Protein AF-A0A2G3NXE7-F1 (afdb_monomer_lite)

Radius of gyration: 18.76 Å; chains: 1; bounding box: 39×32×50 Å

InterPro domains:
  IPR012865 Protein of unknown function DUF1642 [PF07852] (1-133)

Structure (mmCIF, N/CA/C/O backbone):
data_AF-A0A2G3NXE7-F1
#
_entry.id   AF-A0A2G3NXE7-F1
#
loop_
_atom_site.group_PDB
_atom_site.id
_atom_site.type_symbol
_atom_site.label_atom_id
_atom_site.label_alt_id
_atom_site.label_comp_id
_atom_site.label_asym_id
_atom_site.label_entity_id
_atom_site.label_seq_id
_atom_site.pdbx_PDB_ins_code
_atom_site.Cartn_x
_atom_site.Cartn_y
_atom_site.Cartn_z
_atom_site.occupancy
_atom_site.B_iso_or_equiv
_atom_site.auth_seq_id
_atom_site.auth_comp_id
_atom_site.auth_asym_id
_atom_site.auth_atom_id
_atom_site.pdbx_PDB_model_num
ATOM 1 N N . PRO A 1 1 ? -0.192 -2.183 20.523 1.00 91.44 1 PRO A N 1
ATOM 2 C CA . PRO A 1 1 ? -1.126 -2.490 19.411 1.00 91.44 1 PRO A CA 1
ATOM 3 C C . PRO A 1 1 ? -0.476 -2.089 18.092 1.00 91.44 1 PRO A C 1
ATOM 5 O O . PRO A 1 1 ? 0.284 -1.126 18.113 1.00 91.44 1 PRO A O 1
ATOM 8 N N . VAL A 1 2 ? -0.736 -2.812 17.003 1.00 93.62 2 VAL A N 1
ATOM 9 C CA . VAL A 1 2 ? -0.168 -2.498 15.683 1.00 93.62 2 VAL A CA 1
ATOM 10 C C . VAL A 1 2 ? -1.248 -1.847 14.829 1.00 93.62 2 VAL A C 1
ATOM 12 O O . VAL A 1 2 ? -2.389 -2.313 14.822 1.00 93.62 2 VAL A O 1
ATOM 15 N N . VAL A 1 3 ? -0.899 -0.761 14.148 1.00 95.44 3 VAL A N 1
ATOM 16 C CA . VAL A 1 3 ? -1.791 -0.016 13.261 1.00 95.44 3 VAL A CA 1
ATOM 17 C C . VAL A 1 3 ? -1.106 0.158 11.904 1.00 95.44 3 VAL A C 1
ATOM 19 O O . VAL A 1 3 ? 0.020 0.649 11.869 1.00 95.44 3 VAL A O 1
ATOM 22 N N . PRO A 1 4 ? -1.746 -0.197 10.778 1.00 94.69 4 PRO A N 1
ATOM 23 C CA . PRO A 1 4 ? -1.192 0.084 9.459 1.00 94.69 4 PRO A CA 1
ATOM 24 C C . PRO A 1 4 ? -1.022 1.584 9.220 1.00 94.69 4 PRO A C 1
ATOM 26 O O . PRO A 1 4 ? -1.882 2.378 9.612 1.00 94.69 4 PRO A O 1
ATOM 29 N N . LYS A 1 5 ? 0.030 1.972 8.496 1.00 92.44 5 LYS A N 1
ATOM 30 C CA . LYS A 1 5 ? 0.307 3.374 8.153 1.00 92.44 5 LYS A CA 1
ATOM 31 C C . LYS A 1 5 ? -0.904 4.115 7.586 1.00 92.44 5 LYS A C 1
ATOM 33 O O . LYS A 1 5 ? -1.207 5.201 8.055 1.00 92.44 5 LYS A O 1
ATOM 38 N N . PHE A 1 6 ? -1.662 3.509 6.669 1.00 91.06 6 PHE A N 1
ATOM 39 C CA . PHE A 1 6 ? -2.835 4.166 6.076 1.00 91.06 6 PHE A CA 1
ATOM 40 C C . PHE A 1 6 ? -3.944 4.494 7.096 1.00 91.06 6 PHE A C 1
ATOM 42 O O . PHE A 1 6 ? -4.709 5.431 6.882 1.00 91.06 6 PHE A O 1
ATOM 49 N N . VAL A 1 7 ? -4.051 3.740 8.199 1.00 94.31 7 VAL A N 1
ATOM 50 C CA . VAL A 1 7 ? -4.985 4.042 9.298 1.00 94.31 7 VAL A CA 1
ATOM 51 C C . VAL A 1 7 ? -4.433 5.187 10.142 1.00 94.31 7 VAL A C 1
ATOM 53 O O . VAL A 1 7 ? -5.180 6.098 10.489 1.00 94.31 7 VAL A O 1
ATOM 56 N N . ALA A 1 8 ? -3.129 5.167 10.441 1.00 94.25 8 ALA A N 1
ATOM 57 C CA . ALA A 1 8 ? -2.464 6.252 11.159 1.00 94.25 8 ALA A CA 1
ATOM 58 C C . ALA A 1 8 ? -2.572 7.585 10.401 1.00 94.25 8 ALA A C 1
ATOM 60 O O . ALA A 1 8 ? -2.986 8.584 10.986 1.00 94.25 8 ALA A O 1
ATOM 61 N N . ASP A 1 9 ? -2.305 7.569 9.094 1.00 92.06 9 ASP A N 1
ATOM 62 C CA . ASP A 1 9 ? -2.429 8.724 8.205 1.00 92.06 9 ASP A CA 1
ATOM 63 C C . ASP A 1 9 ? -3.879 9.231 8.147 1.00 92.06 9 ASP A C 1
ATOM 65 O O . ASP A 1 9 ? -4.120 10.436 8.172 1.00 92.06 9 ASP A O 1
ATOM 69 N N . TRP A 1 10 ? -4.872 8.336 8.087 1.00 92.00 10 TRP A N 1
ATOM 70 C CA . TRP A 1 10 ? -6.282 8.738 8.116 1.00 92.00 10 TRP A CA 1
ATOM 71 C C . TRP A 1 10 ? -6.662 9.425 9.433 1.00 92.00 10 TRP A C 1
ATOM 73 O O . TRP A 1 10 ? -7.306 10.475 9.402 1.00 92.00 10 TRP A O 1
ATOM 83 N N . VAL A 1 11 ? -6.235 8.877 10.578 1.00 92.44 11 VAL A N 1
ATOM 84 C CA . VAL A 1 11 ? -6.492 9.485 11.894 1.00 92.44 11 VAL A CA 1
ATOM 85 C C . VAL A 1 11 ? -5.830 10.853 12.007 1.00 92.44 11 VAL A C 1
ATOM 87 O O . VAL A 1 11 ? -6.479 11.787 12.467 1.00 92.44 11 VAL A O 1
ATOM 90 N N . ASP A 1 12 ? -4.578 10.995 11.572 1.00 90.56 12 ASP A N 1
ATOM 91 C CA . ASP A 1 12 ? -3.846 12.265 11.637 1.00 90.56 12 ASP A CA 1
ATOM 92 C C . ASP A 1 12 ? -4.506 13.351 10.771 1.00 90.56 12 ASP A C 1
ATOM 94 O O . ASP A 1 12 ? -4.772 14.451 11.249 1.00 90.56 12 ASP A O 1
ATOM 98 N N . ASN A 1 13 ? -4.906 13.005 9.542 1.00 86.62 13 ASN A N 1
ATOM 99 C CA . ASN A 1 13 ? -5.625 13.919 8.647 1.00 86.62 13 ASN A CA 1
ATOM 100 C C . ASN A 1 13 ? -7.025 14.302 9.161 1.00 86.62 13 ASN A C 1
ATOM 102 O O . ASN A 1 13 ? -7.537 15.368 8.827 1.00 86.62 13 ASN A O 1
ATOM 106 N N . SER A 1 14 ? -7.661 13.434 9.951 1.00 83.44 14 SER A N 1
ATOM 107 C CA . SER A 1 14 ? -9.022 13.649 10.464 1.00 83.44 14 SER A CA 1
ATOM 108 C C . SER A 1 14 ? -9.049 14.350 11.827 1.00 83.44 14 SER A C 1
ATOM 110 O O . SER A 1 14 ? -10.085 14.892 12.222 1.00 83.44 14 SER A O 1
ATOM 112 N N . ARG A 1 15 ? -7.914 14.344 12.541 1.00 69.25 15 ARG A N 1
ATOM 113 C CA . ARG A 1 15 ? -7.778 14.723 13.954 1.00 69.25 15 ARG A CA 1
ATOM 114 C C . ARG A 1 15 ? -8.064 16.181 14.266 1.00 69.25 15 ARG A C 1
ATOM 116 O O . ARG A 1 15 ? -8.316 16.486 15.428 1.00 69.25 15 ARG A O 1
ATOM 123 N N . GLU A 1 16 ? -8.011 17.070 13.279 1.00 59.44 16 GLU A N 1
ATOM 124 C CA . GLU A 1 16 ? -8.179 18.489 13.564 1.00 59.44 16 GLU A CA 1
ATOM 125 C C . GLU A 1 16 ? -9.641 18.865 13.852 1.00 59.44 16 GLU A C 1
ATOM 127 O O . GLU A 1 16 ? -9.841 19.573 14.832 1.00 59.44 16 GLU A O 1
ATOM 132 N N . TYR A 1 17 ? -10.666 18.376 13.128 1.00 60.22 17 TYR A N 1
ATOM 133 C CA . TYR A 1 17 ? -12.057 18.855 13.330 1.00 60.22 17 TYR A CA 1
ATOM 134 C C . TYR A 1 17 ? -13.194 17.922 12.848 1.00 60.22 17 TYR A C 1
ATOM 136 O O . TYR A 1 17 ? -14.316 18.399 12.688 1.00 60.22 17 TYR A O 1
ATOM 144 N N . SER A 1 18 ? -12.946 16.637 12.563 1.00 69.31 18 SER A N 1
ATOM 145 C CA . SER A 1 18 ? -13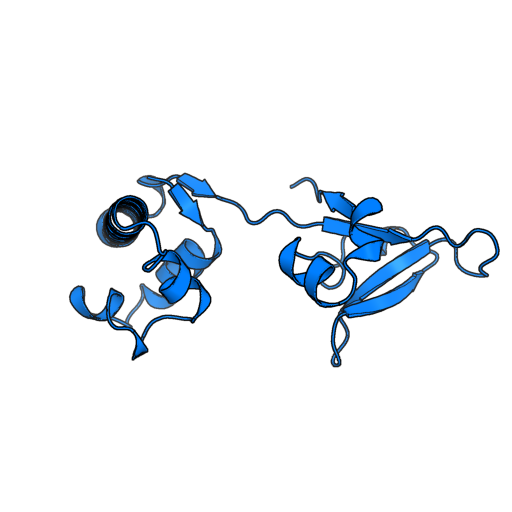.883 15.886 11.698 1.00 69.31 18 SER A CA 1
ATOM 146 C C . SER A 1 18 ? -14.895 14.980 12.400 1.00 69.31 18 SER A C 1
ATOM 148 O O . SER A 1 18 ? -15.955 14.776 11.821 1.00 69.31 18 SER A O 1
ATOM 150 N N . PHE A 1 19 ? -14.588 14.430 13.583 1.00 79.50 19 PHE A N 1
ATOM 151 C CA . PHE A 1 19 ? -15.377 13.324 14.146 1.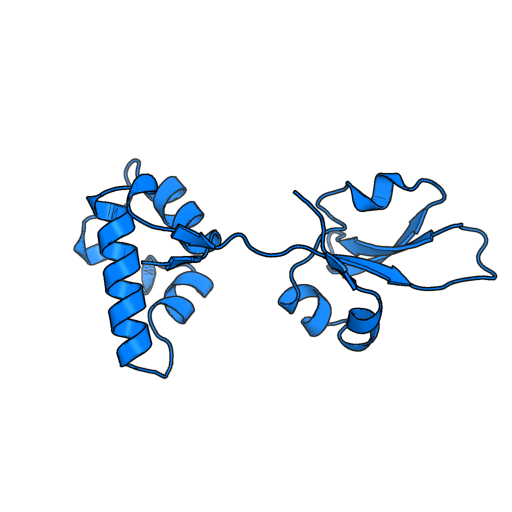00 79.50 19 PHE A CA 1
ATOM 152 C C . PHE A 1 19 ? -15.557 13.390 15.664 1.00 79.50 19 PHE A C 1
ATOM 154 O O . PHE A 1 19 ? -14.575 13.536 16.404 1.00 79.50 19 PHE A O 1
ATOM 161 N N . ASP A 1 20 ? -16.787 13.162 16.121 1.00 87.00 20 ASP A N 1
ATOM 162 C CA . ASP A 1 20 ? -17.063 12.690 17.479 1.00 87.00 20 ASP A CA 1
ATOM 163 C C . ASP A 1 20 ? -16.564 11.239 17.659 1.00 87.00 20 ASP A C 1
ATOM 165 O O . ASP A 1 20 ? -16.246 10.531 16.701 1.00 87.00 20 ASP A O 1
ATOM 169 N N . PHE A 1 21 ? -16.409 10.773 18.905 1.00 86.25 21 PHE A N 1
ATOM 170 C CA . PHE A 1 21 ? -15.714 9.502 19.175 1.00 86.25 21 PHE A CA 1
ATOM 171 C C . PHE A 1 21 ? -16.388 8.274 18.535 1.00 86.25 21 PHE A C 1
ATOM 173 O O . PHE A 1 21 ? -15.701 7.363 18.073 1.00 86.25 21 PHE A O 1
ATOM 180 N N . ASP A 1 22 ? -17.716 8.229 18.508 1.00 87.44 22 ASP A N 1
ATOM 181 C CA . ASP A 1 22 ? -18.491 7.157 17.883 1.00 87.44 22 ASP A CA 1
ATOM 182 C C . ASP A 1 22 ? -18.461 7.217 16.349 1.00 87.44 22 ASP A C 1
ATOM 184 O O . ASP A 1 22 ? -18.472 6.168 15.701 1.00 87.44 22 ASP A O 1
ATOM 188 N N . GLU A 1 23 ? -18.311 8.408 15.768 1.00 89.88 23 GLU A N 1
ATOM 189 C CA . GLU A 1 23 ? -18.280 8.621 14.315 1.00 89.88 23 GLU A CA 1
ATOM 190 C C . GLU A 1 23 ? -17.064 7.976 13.630 1.00 89.88 23 GLU A C 1
ATOM 192 O O . GLU A 1 23 ? -17.134 7.640 12.447 1.00 89.88 23 GLU A O 1
ATOM 197 N N . TRP A 1 24 ? -15.980 7.702 14.368 1.00 90.25 24 TRP A N 1
ATOM 198 C CA . TRP A 1 24 ? -14.827 6.932 13.872 1.00 90.25 24 TRP A CA 1
ATOM 199 C C . TRP A 1 24 ? -15.192 5.501 13.463 1.00 90.25 24 TRP A C 1
ATOM 201 O O . TRP A 1 24 ? -14.500 4.894 12.641 1.00 90.25 24 TRP A O 1
ATOM 211 N N . PHE A 1 25 ? -16.259 4.946 14.041 1.00 91.62 25 PHE A N 1
ATOM 212 C CA . PHE A 1 25 ? -16.740 3.592 13.770 1.00 91.62 25 PHE A CA 1
ATOM 213 C C . PHE A 1 25 ? -17.907 3.554 12.779 1.00 91.62 25 PHE A C 1
ATOM 215 O O . PHE A 1 25 ? -18.344 2.460 12.415 1.00 91.62 25 PHE A O 1
ATOM 222 N N . ASP A 1 26 ? -18.366 4.713 12.302 1.00 90.06 26 ASP A N 1
ATOM 223 C CA . ASP A 1 26 ? -19.366 4.792 11.244 1.00 90.06 26 ASP A CA 1
ATOM 224 C C . ASP A 1 26 ? -18.749 4.422 9.888 1.00 90.06 26 ASP A C 1
ATOM 226 O O . ASP A 1 26 ? -17.688 4.920 9.501 1.00 90.06 26 ASP A O 1
ATOM 230 N N . TYR A 1 27 ? -19.426 3.543 9.150 1.00 86.06 27 TYR A N 1
ATOM 231 C CA . TYR A 1 27 ? -18.968 3.096 7.840 1.00 86.06 27 TYR A CA 1
ATOM 232 C C . TYR A 1 27 ? -18.942 4.244 6.819 1.00 86.06 27 TYR A C 1
ATOM 234 O O . TYR A 1 27 ? -18.105 4.215 5.919 1.00 86.06 27 TYR A O 1
ATOM 242 N N . GLU A 1 28 ? -19.814 5.253 6.956 1.00 87.81 28 GLU A N 1
ATOM 243 C CA . GLU A 1 28 ? -19.900 6.375 6.003 1.00 87.81 28 GLU A CA 1
ATOM 244 C C . GLU A 1 28 ? -18.683 7.302 6.080 1.00 87.81 28 GLU A C 1
ATOM 246 O O . GLU A 1 28 ? -18.307 7.928 5.088 1.00 87.81 28 GLU A O 1
ATOM 251 N N . ASN A 1 29 ? -18.026 7.332 7.240 1.00 87.75 29 ASN A N 1
ATOM 252 C CA . ASN A 1 29 ? -16.867 8.178 7.515 1.00 87.75 29 ASN A CA 1
ATOM 253 C C . ASN A 1 29 ? -15.530 7.492 7.202 1.00 87.75 29 ASN A C 1
ATOM 255 O O . ASN A 1 29 ? -14.483 8.144 7.147 1.00 87.75 29 ASN A O 1
ATOM 259 N N . GLN A 1 30 ? -15.540 6.172 7.010 1.00 90.69 30 GLN A N 1
ATOM 260 C CA . GLN A 1 30 ? -14.330 5.379 6.845 1.00 90.69 30 GLN A CA 1
ATOM 261 C C . GLN A 1 30 ? -13.932 5.244 5.372 1.00 90.69 30 GLN A C 1
ATOM 263 O O . GLN A 1 30 ? -14.717 4.778 4.543 1.00 90.69 30 GLN A O 1
ATOM 268 N N . PRO A 1 31 ? -12.660 5.515 5.026 1.00 91.50 31 PRO A N 1
ATOM 269 C CA . PRO A 1 31 ? -12.113 5.067 3.758 1.00 91.50 31 PRO A CA 1
ATOM 270 C C . PRO A 1 31 ? -12.256 3.539 3.623 1.00 91.50 31 PRO A C 1
ATOM 272 O O . PRO A 1 31 ? -12.024 2.823 4.603 1.00 91.50 31 PRO A O 1
ATOM 275 N N . PRO A 1 32 ? -12.521 2.993 2.420 1.00 92.69 32 PRO A N 1
ATOM 276 C CA . PRO A 1 32 ? -12.749 1.557 2.236 1.00 92.69 32 PRO A CA 1
ATOM 277 C C . PRO A 1 32 ? -11.647 0.653 2.813 1.00 92.69 32 PRO A C 1
ATOM 279 O O . PRO A 1 32 ? -11.942 -0.382 3.406 1.00 92.69 32 PRO A O 1
ATOM 282 N N . LYS A 1 33 ? -10.369 1.054 2.705 1.00 92.00 33 LYS A N 1
ATOM 283 C CA . LYS A 1 33 ? -9.243 0.304 3.296 1.00 92.00 33 LYS A CA 1
ATOM 284 C C . LYS A 1 33 ? -9.316 0.244 4.829 1.00 92.00 33 LYS A C 1
ATOM 286 O O . LYS A 1 33 ? -9.009 -0.798 5.403 1.00 92.00 33 LYS A O 1
ATOM 291 N N . VAL A 1 34 ? -9.728 1.331 5.485 1.00 94.38 34 VAL A N 1
ATOM 292 C CA . VAL A 1 34 ? -9.893 1.393 6.948 1.00 94.38 34 VAL A CA 1
ATOM 293 C C . VAL A 1 34 ? -11.064 0.523 7.382 1.00 94.38 34 VAL A C 1
ATOM 295 O O . VAL A 1 34 ? -10.903 -0.282 8.296 1.00 94.38 34 VAL A O 1
ATOM 298 N N . TYR A 1 35 ? -12.195 0.611 6.678 1.00 94.94 35 TYR A N 1
ATOM 299 C CA . TYR A 1 35 ? -13.358 -0.236 6.937 1.00 94.94 35 TYR A CA 1
ATOM 300 C C . TYR A 1 35 ? -13.008 -1.727 6.861 1.00 94.94 35 TYR A C 1
ATOM 302 O O . TYR A 1 35 ? -13.294 -2.481 7.794 1.00 94.94 35 TYR A O 1
ATOM 310 N N . CYS A 1 36 ? -12.337 -2.153 5.786 1.00 94.56 36 CYS A N 1
ATOM 311 C CA . CYS A 1 36 ? -11.913 -3.544 5.620 1.00 94.56 36 CYS A CA 1
ATOM 312 C C . CYS A 1 36 ? -10.933 -3.985 6.715 1.00 94.56 36 CYS A C 1
ATOM 314 O O . CYS A 1 36 ? -11.011 -5.116 7.190 1.00 94.56 36 CYS A O 1
ATOM 316 N N . TRP A 1 37 ? -10.023 -3.101 7.137 1.00 95.88 37 TRP A N 1
ATOM 317 C CA . TRP A 1 37 ? -9.112 -3.395 8.241 1.00 95.88 37 TRP A CA 1
ATOM 318 C C . TRP A 1 37 ? -9.839 -3.507 9.582 1.00 95.88 37 TRP A C 1
ATOM 320 O O . TRP A 1 37 ? -9.503 -4.391 10.359 1.00 95.88 37 TRP A O 1
ATOM 330 N N . LEU A 1 38 ? -10.851 -2.686 9.865 1.00 96.62 38 LEU A N 1
ATOM 331 C CA . LEU A 1 38 ? -11.647 -2.800 11.094 1.00 96.62 38 LEU A CA 1
ATOM 332 C C . LEU A 1 38 ? -12.553 -4.036 11.110 1.00 96.62 38 LEU A C 1
ATOM 334 O O . LEU A 1 38 ? -12.830 -4.570 12.183 1.00 96.62 38 LEU A O 1
ATOM 338 N N . ASN A 1 39 ? -12.979 -4.512 9.938 1.00 95.75 39 ASN A N 1
ATOM 339 C CA . ASN A 1 39 ? -13.963 -5.585 9.790 1.00 95.75 39 ASN A CA 1
ATOM 340 C C . ASN A 1 39 ? -13.409 -6.822 9.049 1.00 95.75 39 ASN A C 1
ATOM 342 O O . ASN A 1 39 ? -13.994 -7.250 8.050 1.00 95.75 39 ASN A O 1
ATOM 346 N N . PRO A 1 40 ? -12.299 -7.435 9.507 1.00 95.75 40 PRO A N 1
ATOM 347 C CA . PRO A 1 40 ? -11.826 -8.689 8.941 1.00 95.75 40 PRO A CA 1
ATOM 348 C C . PRO A 1 40 ? -12.786 -9.833 9.302 1.00 95.75 40 PRO A C 1
ATOM 350 O O . PRO A 1 40 ? -13.473 -9.795 10.323 1.00 95.75 40 PRO A O 1
ATOM 353 N N . GLU A 1 41 ? -12.768 -10.918 8.523 1.00 95.12 41 GLU A N 1
ATOM 354 C CA . GLU A 1 41 ? -13.590 -12.111 8.801 1.00 95.12 41 GLU A CA 1
ATOM 355 C C . GLU A 1 41 ? -13.318 -12.709 10.197 1.00 95.12 41 GLU A C 1
ATOM 357 O O . GLU A 1 41 ? -14.205 -13.266 10.851 1.00 95.12 41 GLU A O 1
ATOM 362 N N . ASN A 1 42 ? -12.081 -12.578 10.686 1.00 96.62 42 ASN A N 1
ATOM 363 C CA . ASN A 1 42 ? -11.694 -13.022 12.018 1.00 96.62 42 ASN A CA 1
ATOM 364 C C . ASN A 1 42 ? -12.138 -12.012 13.089 1.00 96.62 42 ASN A C 1
ATOM 366 O O . ASN A 1 42 ? -11.485 -10.993 13.310 1.00 96.62 42 ASN A O 1
ATOM 370 N N . LYS A 1 43 ? -13.197 -12.352 13.831 1.00 95.69 43 LYS A N 1
ATOM 371 C CA . LYS A 1 43 ? -13.771 -11.504 14.893 1.00 95.69 43 LYS A CA 1
ATOM 372 C C . LYS A 1 43 ? -12.773 -11.074 15.970 1.00 95.69 43 LYS A C 1
ATOM 374 O O . LYS A 1 43 ? -12.806 -9.929 16.402 1.00 95.69 43 LYS A O 1
ATOM 379 N N . ARG A 1 44 ? -11.858 -11.958 16.379 1.00 96.56 44 ARG A N 1
ATOM 380 C CA . ARG A 1 44 ? -10.827 -11.605 17.369 1.00 96.56 44 ARG A CA 1
ATOM 381 C C . ARG A 1 44 ? -9.865 -10.561 16.806 1.00 96.56 44 ARG A C 1
ATOM 383 O O . ARG A 1 44 ? -9.419 -9.681 17.533 1.00 96.56 44 ARG A O 1
ATOM 390 N N . GLN A 1 45 ? -9.541 -10.655 15.517 1.00 96.75 45 GLN A N 1
ATOM 391 C CA . GLN A 1 45 ? -8.714 -9.648 14.860 1.00 96.75 45 GLN A CA 1
ATOM 392 C C . GLN A 1 45 ? -9.455 -8.310 14.744 1.00 96.75 45 GLN A C 1
ATOM 394 O O . GLN A 1 45 ? -8.844 -7.274 14.981 1.00 96.75 45 GLN A O 1
ATOM 399 N N . ALA A 1 46 ? -10.761 -8.331 14.460 1.00 96.31 46 ALA A N 1
ATOM 400 C CA . ALA A 1 46 ? -11.597 -7.130 14.447 1.00 96.31 46 ALA A CA 1
ATOM 401 C C . ALA A 1 46 ? -11.558 -6.393 15.801 1.00 96.31 46 ALA A C 1
ATOM 403 O O . ALA A 1 46 ? -11.316 -5.189 15.847 1.00 96.31 46 ALA A O 1
ATOM 404 N N . GLU A 1 47 ? -11.690 -7.121 16.917 1.00 97.38 47 GLU A N 1
ATOM 405 C CA . GLU A 1 47 ? -11.584 -6.558 18.275 1.00 97.38 47 GLU A CA 1
ATOM 406 C C . GLU A 1 47 ? -10.202 -5.941 18.551 1.00 97.38 47 GLU A C 1
ATOM 408 O O . GLU A 1 47 ? -10.104 -4.857 19.129 1.00 97.38 47 GLU A O 1
ATOM 413 N N . LEU A 1 48 ? -9.125 -6.606 18.117 1.00 97.62 48 LEU A N 1
ATOM 414 C CA . LEU A 1 48 ? -7.761 -6.088 18.260 1.00 97.62 48 LEU A CA 1
ATOM 415 C C . LEU A 1 48 ? -7.538 -4.820 17.428 1.00 97.62 48 LEU A C 1
ATOM 417 O O . LEU A 1 48 ? -6.901 -3.886 17.916 1.00 97.62 48 LEU A O 1
ATOM 421 N N . ASN A 1 49 ? -8.077 -4.770 16.209 1.00 97.44 49 ASN A N 1
ATOM 422 C CA . ASN A 1 49 ? -7.974 -3.612 15.324 1.00 97.44 49 ASN A CA 1
ATOM 423 C C . ASN A 1 49 ? -8.767 -2.424 15.885 1.00 97.44 49 ASN A C 1
ATOM 425 O O . ASN A 1 49 ? -8.231 -1.321 15.973 1.00 97.44 49 ASN A O 1
ATOM 429 N N . ALA A 1 50 ? -9.988 -2.655 16.380 1.00 96.94 50 ALA A N 1
ATOM 430 C CA . ALA A 1 50 ? -10.773 -1.631 17.067 1.00 96.94 50 ALA A CA 1
ATOM 431 C C . ALA A 1 50 ? -10.040 -1.088 18.306 1.00 96.94 50 ALA A C 1
ATOM 433 O O . ALA A 1 50 ? -9.926 0.125 18.477 1.00 96.94 50 ALA A O 1
ATOM 434 N N . LEU A 1 51 ? -9.461 -1.963 19.139 1.00 97.44 51 LEU A N 1
ATOM 435 C CA . LEU A 1 51 ? -8.662 -1.544 20.295 1.00 97.44 51 LEU A CA 1
ATOM 436 C C . LEU A 1 51 ? -7.425 -0.734 19.878 1.00 97.44 51 LEU A C 1
ATOM 438 O O . LEU A 1 51 ? -7.079 0.250 20.537 1.00 97.44 51 LEU A O 1
ATOM 442 N N . ALA A 1 52 ? -6.753 -1.131 18.795 1.00 97.62 52 ALA A N 1
ATOM 443 C CA . ALA A 1 52 ? -5.604 -0.412 18.259 1.00 97.62 52 ALA A CA 1
ATOM 444 C C . ALA A 1 52 ? -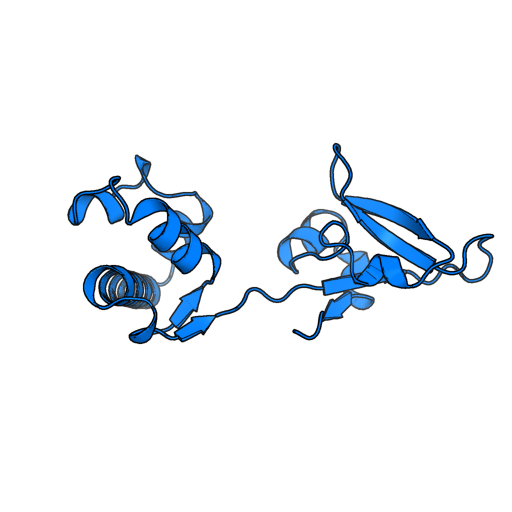5.997 0.991 17.766 1.00 97.62 52 ALA A C 1
ATOM 446 O O . ALA A 1 52 ? -5.3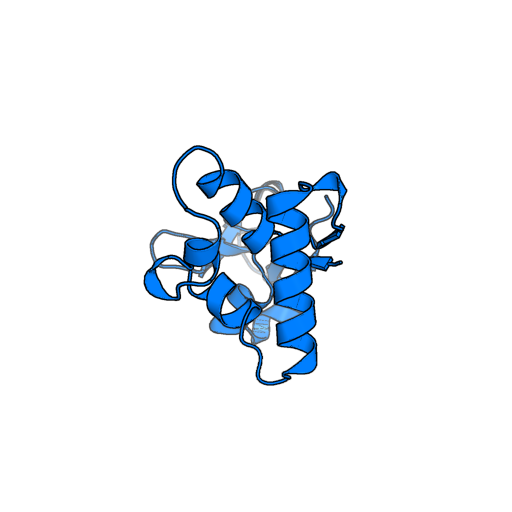15 1.957 18.108 1.00 97.62 52 ALA A O 1
ATOM 447 N N . LEU A 1 53 ? -7.128 1.117 17.061 1.00 96.12 53 LEU A N 1
ATOM 448 C CA . LEU A 1 53 ? -7.672 2.401 16.612 1.00 96.12 53 LEU A CA 1
ATOM 449 C C . LEU A 1 53 ? -8.038 3.309 17.794 1.00 96.12 53 LEU A C 1
ATOM 451 O O . LEU A 1 53 ? -7.608 4.457 17.832 1.00 96.12 53 LEU A O 1
ATOM 455 N N . ILE A 1 54 ? -8.753 2.789 18.799 1.00 95.75 54 ILE A N 1
ATOM 456 C CA . ILE A 1 54 ? -9.091 3.548 20.018 1.00 95.75 54 ILE A CA 1
ATOM 457 C C . ILE A 1 54 ? -7.818 4.026 20.717 1.00 95.75 54 ILE A C 1
ATOM 459 O O . ILE A 1 54 ? -7.721 5.188 21.108 1.00 95.75 54 ILE A O 1
ATOM 463 N N . THR A 1 55 ? -6.821 3.146 20.849 1.00 96.75 55 THR A N 1
ATOM 464 C CA . THR A 1 55 ? -5.535 3.495 21.465 1.00 96.75 55 THR A CA 1
ATOM 465 C C . THR A 1 55 ? -4.857 4.630 20.700 1.00 96.75 55 THR A C 1
ATOM 467 O O . THR A 1 55 ? -4.389 5.579 21.324 1.00 96.75 55 THR A O 1
ATOM 470 N N . LEU A 1 56 ? -4.839 4.565 19.366 1.00 95.31 56 LEU A N 1
ATOM 471 C CA . LEU A 1 56 ? -4.272 5.603 18.509 1.00 95.31 56 LEU A CA 1
ATOM 472 C C . LEU A 1 56 ? -5.021 6.941 18.641 1.00 95.31 56 LEU A C 1
ATOM 474 O O . LEU A 1 56 ? -4.380 7.977 18.815 1.00 95.31 56 LEU A O 1
ATOM 478 N N . ILE A 1 57 ? -6.356 6.936 18.600 1.00 92.56 57 ILE A N 1
ATOM 479 C CA . ILE A 1 57 ? -7.179 8.153 18.692 1.00 92.56 57 ILE A CA 1
ATOM 480 C C . ILE A 1 57 ? -6.978 8.833 20.052 1.00 92.56 57 ILE A C 1
ATOM 482 O O . ILE A 1 57 ? -6.633 10.017 20.104 1.00 92.56 57 ILE A O 1
ATOM 486 N N . VAL A 1 58 ? -7.144 8.073 21.142 1.00 92.75 58 VAL A N 1
ATOM 487 C CA . VAL A 1 58 ? -7.168 8.593 22.519 1.00 92.75 58 VAL A CA 1
ATOM 488 C C . VAL A 1 58 ? -5.768 8.920 23.038 1.00 92.75 58 VAL A C 1
ATOM 490 O O . VAL A 1 58 ? -5.574 9.966 23.652 1.00 92.75 58 VAL A O 1
ATOM 493 N N . ASN A 1 59 ? -4.782 8.054 22.787 1.00 93.88 59 ASN A N 1
ATOM 494 C CA . ASN A 1 59 ? -3.440 8.178 23.373 1.00 93.88 59 ASN A CA 1
ATOM 495 C C . ASN A 1 59 ? -2.382 8.693 22.379 1.00 93.88 59 ASN A C 1
ATOM 497 O O . ASN A 1 59 ? -1.276 9.049 22.785 1.00 93.88 59 ASN A O 1
ATOM 501 N N . GLY A 1 60 ? -2.711 8.768 21.086 1.00 90.94 60 GLY A N 1
ATOM 502 C CA . GLY A 1 60 ? -1.811 9.230 20.030 1.00 90.94 60 GLY A CA 1
ATOM 503 C C . GLY A 1 60 ? -0.872 8.161 19.472 1.00 90.94 60 GLY A C 1
ATOM 504 O O . GLY A 1 60 ? -0.771 7.046 19.982 1.00 90.94 60 GLY A O 1
ATOM 505 N N . ALA A 1 61 ? -0.157 8.531 18.404 1.00 90.38 61 ALA A N 1
ATOM 506 C CA . ALA A 1 61 ? 0.705 7.629 17.637 1.00 90.38 61 ALA A CA 1
ATOM 507 C C . ALA A 1 61 ? 1.821 6.980 18.474 1.00 90.38 61 ALA A C 1
ATOM 509 O O . ALA A 1 61 ? 2.167 5.832 18.234 1.00 90.38 61 ALA A O 1
ATOM 510 N N . ASN A 1 62 ? 2.317 7.656 19.516 1.00 92.75 62 ASN A N 1
ATOM 511 C CA . ASN A 1 62 ? 3.351 7.111 20.407 1.00 92.75 62 ASN A CA 1
ATOM 512 C C . ASN A 1 62 ? 2.869 5.920 21.264 1.00 92.75 62 ASN A C 1
ATOM 514 O O . ASN A 1 62 ? 3.687 5.260 21.900 1.00 92.75 62 ASN A O 1
ATOM 518 N N . ALA A 1 63 ? 1.558 5.661 21.324 1.00 95.56 63 ALA A N 1
ATOM 519 C CA . ALA A 1 63 ? 0.968 4.553 22.078 1.00 95.56 63 ALA A CA 1
ATOM 520 C C . ALA A 1 63 ? 0.725 3.290 21.228 1.00 95.56 63 ALA A C 1
ATOM 522 O O . ALA A 1 63 ? 0.258 2.270 21.747 1.00 95.56 63 ALA A O 1
ATOM 523 N N . VAL A 1 64 ? 1.021 3.346 19.927 1.00 96.31 64 VAL A N 1
ATOM 524 C CA . VAL A 1 64 ? 0.870 2.229 18.992 1.00 96.31 64 VAL A CA 1
ATOM 525 C C . VAL A 1 64 ? 2.138 2.051 18.162 1.00 96.31 64 VAL A C 1
ATOM 527 O O . VAL A 1 64 ? 2.929 2.970 17.987 1.00 96.31 64 VAL A O 1
ATOM 530 N N . GLU A 1 65 ? 2.335 0.845 17.651 1.00 95.81 65 GLU A N 1
ATOM 531 C CA . GLU A 1 65 ? 3.332 0.577 16.623 1.00 95.81 65 GLU A CA 1
ATOM 532 C C . GLU A 1 65 ? 2.679 0.818 15.261 1.00 95.81 65 GLU A C 1
ATOM 534 O O . GLU A 1 65 ? 1.635 0.231 14.971 1.00 95.81 65 GLU A O 1
ATOM 539 N N . VAL A 1 66 ? 3.258 1.703 14.447 1.00 92.94 66 VAL A N 1
ATOM 540 C CA . VAL A 1 66 ? 2.755 1.977 13.096 1.00 92.94 66 VAL A CA 1
ATOM 541 C C . VAL A 1 66 ? 3.512 1.111 12.099 1.00 92.94 66 VAL A C 1
ATOM 543 O O . VAL A 1 66 ? 4.696 1.338 11.845 1.00 92.94 66 VAL A O 1
ATOM 546 N N . GLU A 1 67 ? 2.820 0.133 11.523 1.00 90.56 67 GLU A N 1
ATOM 547 C CA . GLU A 1 67 ? 3.364 -0.727 10.476 1.00 90.56 67 GLU A CA 1
ATOM 548 C C . GLU A 1 67 ? 3.514 0.086 9.186 1.00 90.56 67 GLU A C 1
ATOM 550 O O . GLU A 1 67 ? 2.524 0.552 8.612 1.00 90.56 67 GLU A O 1
ATOM 555 N N . GLN A 1 68 ? 4.758 0.286 8.747 1.00 83.81 68 GLN A N 1
ATOM 556 C CA . GLN A 1 68 ? 5.045 0.980 7.496 1.00 83.81 68 GLN A CA 1
ATOM 557 C C . GLN A 1 68 ? 4.623 0.112 6.309 1.00 83.81 68 GLN A C 1
ATOM 559 O O . GLN A 1 68 ? 4.904 -1.086 6.258 1.00 83.81 68 GLN A O 1
ATOM 564 N N . GLU A 1 69 ? 3.946 0.722 5.338 1.00 85.00 69 GLU A N 1
ATOM 565 C CA . GLU A 1 69 ? 3.597 0.035 4.099 1.00 85.00 69 GLU A CA 1
ATOM 566 C C . GLU A 1 69 ? 4.869 -0.178 3.272 1.00 85.00 69 GLU A C 1
ATOM 568 O O . GLU A 1 69 ? 5.544 0.781 2.891 1.00 85.00 69 GLU A O 1
ATOM 573 N N . LYS A 1 70 ? 5.207 -1.443 3.006 1.00 90.38 70 LYS A N 1
ATOM 574 C CA . LYS A 1 70 ? 6.376 -1.789 2.199 1.00 90.38 70 LYS A CA 1
ATOM 575 C C . LYS A 1 70 ? 6.162 -1.378 0.751 1.00 90.38 70 LYS A C 1
ATOM 577 O O . LYS A 1 70 ? 5.176 -1.767 0.118 1.00 90.38 70 LYS A O 1
ATOM 582 N N . LEU A 1 71 ? 7.127 -0.637 0.221 1.00 94.25 71 LEU A N 1
ATOM 583 C CA . LEU A 1 71 ? 7.145 -0.215 -1.169 1.00 94.25 71 LEU A CA 1
ATOM 584 C C . LEU A 1 71 ? 8.208 -0.977 -1.944 1.00 94.25 71 LEU A C 1
ATOM 586 O O . LEU A 1 71 ? 9.265 -1.327 -1.423 1.00 94.25 71 LEU A O 1
ATOM 590 N N . TYR A 1 72 ? 7.923 -1.196 -3.218 1.00 96.81 72 TYR A N 1
ATOM 591 C CA . TYR A 1 72 ? 8.759 -1.961 -4.121 1.00 96.81 72 TYR A CA 1
ATOM 592 C C . TYR A 1 72 ? 8.980 -1.203 -5.422 1.00 96.81 72 TYR A C 1
ATOM 594 O O . TYR A 1 72 ? 8.079 -0.552 -5.949 1.00 96.81 72 TYR A O 1
ATOM 602 N N . THR A 1 73 ? 10.181 -1.344 -5.971 1.00 97.81 73 THR A N 1
ATOM 603 C CA . THR A 1 73 ? 10.477 -1.020 -7.371 1.00 97.81 73 THR A CA 1
ATOM 604 C C . THR A 1 73 ? 10.558 -2.314 -8.170 1.00 97.81 73 THR A C 1
ATOM 606 O O . THR A 1 73 ? 10.990 -3.340 -7.646 1.00 97.81 73 THR A O 1
ATOM 609 N N . VAL A 1 74 ? 10.154 -2.287 -9.440 1.00 98.06 74 VAL A N 1
ATOM 610 C CA . VAL A 1 74 ? 10.172 -3.473 -10.312 1.00 98.06 74 VAL A CA 1
ATOM 611 C C . VAL A 1 74 ? 10.996 -3.160 -11.552 1.00 98.06 74 VAL A C 1
ATOM 613 O O . VAL A 1 74 ? 10.593 -2.327 -12.360 1.00 98.06 74 VAL A O 1
ATOM 616 N N . GLU A 1 75 ? 12.146 -3.820 -11.691 1.00 97.75 75 GLU A N 1
ATOM 617 C CA . GLU A 1 75 ? 13.055 -3.704 -12.838 1.00 97.75 75 GLU A CA 1
ATOM 618 C C . GLU A 1 75 ? 12.978 -4.981 -13.677 1.00 97.75 75 GLU A C 1
ATOM 620 O O . GLU A 1 75 ? 13.325 -6.060 -13.206 1.00 97.75 75 GLU A O 1
ATOM 625 N N . ILE A 1 76 ? 12.516 -4.868 -14.917 1.00 97.06 76 ILE A N 1
ATOM 626 C CA . ILE A 1 76 ? 12.302 -6.006 -15.810 1.00 97.06 76 ILE A CA 1
ATOM 627 C C . ILE A 1 76 ? 13.527 -6.153 -16.720 1.00 97.06 76 ILE A C 1
ATOM 629 O O . ILE A 1 76 ? 13.920 -5.175 -17.358 1.00 97.06 76 ILE A O 1
ATOM 633 N N . PRO A 1 77 ? 14.132 -7.350 -16.830 1.00 95.38 77 PRO A N 1
ATOM 634 C CA . PRO A 1 77 ? 15.252 -7.570 -17.739 1.00 95.38 77 PRO A CA 1
ATOM 635 C C . PRO A 1 77 ? 14.873 -7.298 -19.204 1.00 95.38 77 PRO A C 1
ATOM 637 O O . PRO A 1 77 ? 13.966 -7.932 -19.740 1.00 95.38 77 PRO A O 1
ATOM 640 N N . ASP A 1 78 ? 15.600 -6.392 -19.861 1.00 96.19 78 ASP A N 1
ATOM 641 C CA . ASP A 1 78 ? 15.395 -6.018 -21.271 1.00 96.19 78 ASP A CA 1
ATOM 642 C C . ASP A 1 78 ? 16.760 -5.844 -21.987 1.00 96.19 78 ASP A C 1
ATOM 644 O O . ASP A 1 78 ? 17.158 -4.735 -22.342 1.00 96.19 78 ASP A O 1
ATOM 648 N N . PRO A 1 79 ? 17.548 -6.931 -22.146 1.00 92.19 79 PRO A N 1
ATOM 649 C CA . PRO A 1 79 ? 18.992 -6.868 -22.427 1.00 92.19 79 PRO A CA 1
ATOM 650 C C . PRO A 1 79 ? 19.373 -6.349 -23.821 1.00 92.19 79 PRO A C 1
ATOM 652 O O . PRO A 1 79 ? 20.535 -6.027 -24.047 1.00 92.19 79 PRO A O 1
ATOM 655 N N . ASN A 1 80 ? 18.426 -6.296 -24.760 1.00 94.81 80 ASN A N 1
ATOM 656 C CA . ASN A 1 80 ? 18.657 -5.823 -26.132 1.00 94.81 80 ASN A CA 1
ATOM 657 C C . ASN A 1 80 ? 17.946 -4.488 -26.412 1.00 94.81 80 ASN A C 1
ATOM 659 O O . ASN A 1 80 ? 17.771 -4.105 -27.571 1.00 94.81 80 ASN A O 1
ATOM 663 N N . SER A 1 81 ? 17.489 -3.804 -25.364 1.00 93.25 81 SER A N 1
ATOM 664 C CA . SER A 1 81 ? 16.848 -2.500 -25.469 1.00 93.25 81 SER A CA 1
ATOM 665 C C . SER A 1 81 ? 17.857 -1.402 -25.786 1.00 93.25 81 SER A C 1
ATOM 667 O O . SER A 1 81 ? 19.034 -1.484 -25.448 1.00 93.25 81 SER A O 1
ATOM 669 N N . TYR A 1 82 ? 17.370 -0.325 -26.404 1.00 93.56 82 TYR A N 1
ATOM 670 C CA . TYR A 1 82 ? 18.125 0.924 -26.508 1.00 93.56 82 TYR A CA 1
ATOM 671 C C . TYR A 1 82 ? 18.271 1.630 -25.147 1.00 93.56 82 TYR A C 1
ATOM 673 O O . TYR A 1 82 ? 19.135 2.491 -24.991 1.00 93.56 82 TYR A O 1
ATOM 681 N N . CYS A 1 83 ? 17.412 1.292 -24.180 1.00 94.56 83 CYS A N 1
ATOM 682 C CA . CYS A 1 83 ? 17.475 1.836 -22.832 1.00 94.56 83 CYS A CA 1
ATOM 683 C C . CYS A 1 83 ? 18.085 0.854 -21.836 1.00 94.56 83 CYS A C 1
ATOM 685 O O . CYS A 1 83 ? 17.782 -0.334 -21.893 1.00 94.56 83 CYS A O 1
ATOM 687 N N . ASP A 1 84 ? 18.845 1.374 -20.873 1.00 95.06 84 ASP A N 1
ATOM 688 C CA . ASP A 1 84 ? 19.533 0.551 -19.868 1.00 95.06 84 ASP A CA 1
ATOM 689 C C . ASP A 1 84 ? 18.561 -0.108 -18.875 1.00 95.06 84 ASP A C 1
ATOM 691 O O . ASP A 1 84 ? 18.820 -1.204 -18.383 1.00 95.06 84 ASP A O 1
ATOM 695 N N . TYR A 1 85 ? 17.436 0.552 -18.575 1.00 96.62 85 TYR A N 1
ATOM 696 C CA . TYR A 1 85 ? 16.455 0.083 -17.597 1.00 96.62 85 TYR A CA 1
ATOM 697 C C . TYR A 1 85 ? 15.049 0.042 -18.185 1.00 96.62 85 TYR A C 1
ATOM 699 O O . TYR A 1 85 ? 14.570 1.030 -18.749 1.00 96.62 85 TYR A O 1
ATOM 707 N N . ARG A 1 86 ? 14.355 -1.072 -17.944 1.00 97.69 86 ARG A N 1
ATOM 708 C CA . ARG A 1 86 ? 12.914 -1.252 -18.148 1.00 97.69 86 ARG A CA 1
ATOM 709 C C . ARG A 1 86 ? 12.267 -1.505 -16.789 1.00 97.69 86 ARG A C 1
ATOM 711 O O . ARG A 1 86 ? 12.772 -2.312 -16.016 1.00 97.69 86 ARG A O 1
ATOM 718 N N . TYR A 1 87 ? 11.182 -0.811 -16.467 1.00 97.81 87 TYR A N 1
ATOM 719 C CA . TYR A 1 87 ? 10.594 -0.866 -15.124 1.00 97.81 87 TYR A CA 1
ATOM 720 C C . TYR A 1 87 ? 9.099 -0.540 -15.118 1.00 97.81 87 TYR A C 1
ATOM 722 O O . TYR A 1 87 ? 8.567 -0.039 -16.110 1.00 97.81 87 TYR A O 1
ATOM 730 N N . LEU A 1 88 ? 8.424 -0.818 -13.996 1.00 98.06 88 LEU A N 1
ATOM 731 C CA . LEU A 1 88 ? 7.049 -0.361 -13.762 1.00 98.06 88 LEU A CA 1
ATOM 732 C C . LEU A 1 88 ? 7.017 1.108 -13.316 1.00 98.06 88 LEU A C 1
ATOM 734 O O . LEU A 1 88 ? 7.788 1.531 -12.457 1.00 98.06 88 LEU A O 1
ATOM 738 N N . SER A 1 89 ? 6.103 1.881 -13.894 1.00 97.62 89 SER A N 1
ATOM 739 C CA . SER A 1 89 ? 5.939 3.324 -13.684 1.00 97.62 89 SER A CA 1
ATOM 740 C C . SER A 1 89 ? 4.455 3.666 -13.696 1.00 97.62 89 SER A C 1
ATOM 742 O O . SER A 1 89 ? 3.689 3.071 -14.452 1.00 97.62 89 SER A O 1
ATOM 744 N N . ARG A 1 90 ? 4.032 4.621 -12.866 1.00 96.69 90 ARG A N 1
ATOM 745 C CA . ARG A 1 90 ? 2.664 5.143 -12.881 1.00 96.69 90 ARG A CA 1
ATOM 746 C C . ARG A 1 90 ? 2.563 6.353 -13.799 1.00 96.69 90 ARG A C 1
ATOM 748 O O . ARG A 1 90 ? 3.338 7.307 -13.672 1.00 96.69 90 ARG A O 1
ATOM 755 N N . ASN A 1 91 ? 1.569 6.329 -14.675 1.00 93.06 91 ASN A N 1
ATOM 756 C CA . ASN A 1 91 ? 1.091 7.483 -15.428 1.00 93.06 91 ASN A CA 1
ATOM 757 C C . ASN A 1 91 ? -0.396 7.736 -15.117 1.00 93.06 91 ASN A C 1
ATOM 759 O O . ASN A 1 91 ? -0.981 7.056 -14.274 1.00 93.06 91 ASN A O 1
ATOM 763 N N . ASP A 1 92 ? -1.004 8.699 -15.806 1.00 90.94 92 ASP A N 1
ATOM 764 C CA . ASP A 1 92 ? -2.400 9.101 -15.576 1.00 90.94 92 ASP A CA 1
ATOM 765 C C . ASP A 1 92 ? -3.420 7.975 -15.834 1.00 90.94 92 ASP A C 1
ATOM 767 O O . ASP A 1 92 ? -4.528 8.015 -15.309 1.00 90.94 92 ASP A O 1
ATOM 771 N N . ASN A 1 93 ? -3.045 6.954 -16.609 1.00 91.19 93 ASN A N 1
ATOM 772 C CA . ASN A 1 93 ? -3.893 5.808 -16.941 1.00 91.19 93 ASN A CA 1
ATOM 773 C C . ASN A 1 93 ? -3.655 4.589 -16.033 1.00 91.19 93 ASN A C 1
ATOM 775 O O . ASN A 1 93 ? -4.400 3.618 -16.133 1.00 91.19 93 ASN A O 1
ATOM 779 N N . GLY A 1 94 ? -2.626 4.604 -15.178 1.00 92.38 94 GLY A N 1
ATOM 780 C CA . GLY A 1 94 ? -2.289 3.490 -14.289 1.00 92.38 94 GLY A CA 1
ATOM 781 C C . GLY A 1 94 ? -0.821 3.067 -14.348 1.00 92.38 94 GLY A C 1
ATOM 782 O O . GLY A 1 94 ? 0.057 3.835 -14.750 1.00 92.38 94 GLY A O 1
ATOM 783 N N . ILE A 1 95 ? -0.550 1.843 -13.889 1.00 96.44 95 ILE A N 1
ATOM 784 C CA . ILE A 1 95 ? 0.792 1.250 -13.895 1.00 96.44 95 ILE A CA 1
ATOM 785 C C . ILE A 1 95 ? 1.088 0.708 -15.295 1.00 96.44 95 ILE A C 1
ATOM 787 O O . ILE A 1 95 ? 0.278 0.001 -15.888 1.00 96.44 95 ILE A O 1
ATOM 791 N N . CYS A 1 96 ? 2.254 1.042 -15.838 1.00 96.75 96 CYS A N 1
ATOM 792 C CA . CYS A 1 96 ? 2.702 0.579 -17.143 1.00 96.75 96 CYS A CA 1
ATOM 793 C C . CYS A 1 96 ? 4.211 0.323 -17.163 1.00 96.75 96 CYS A C 1
ATOM 795 O O . CYS A 1 96 ? 4.935 0.643 -16.221 1.00 96.75 96 CYS A O 1
ATOM 797 N N . LEU A 1 97 ? 4.691 -0.220 -18.281 1.00 96.38 97 LEU A N 1
ATOM 798 C CA . LEU A 1 97 ? 6.118 -0.311 -18.564 1.00 96.38 97 LEU A CA 1
ATOM 799 C C . LEU A 1 97 ? 6.657 1.048 -19.011 1.00 96.38 97 LEU A C 1
ATOM 801 O O . LEU A 1 97 ? 6.073 1.704 -19.872 1.00 96.38 97 LEU A O 1
ATOM 805 N N . ASP A 1 98 ? 7.800 1.434 -18.465 1.00 96.69 98 ASP A N 1
ATOM 806 C CA . ASP A 1 98 ? 8.539 2.645 -18.819 1.00 96.69 98 ASP A CA 1
ATOM 807 C C . ASP A 1 98 ? 10.035 2.313 -18.906 1.00 96.69 98 ASP A C 1
ATOM 809 O O . ASP A 1 98 ? 10.464 1.213 -18.540 1.00 96.69 98 ASP A O 1
ATOM 813 N N . ALA A 1 99 ? 10.832 3.226 -19.448 1.00 96.62 99 ALA A N 1
ATOM 814 C CA . ALA A 1 99 ? 12.264 3.034 -19.614 1.00 96.62 99 ALA A CA 1
ATOM 815 C C . ALA A 1 99 ? 13.074 4.279 -19.261 1.00 96.62 99 ALA A C 1
ATOM 817 O O . ALA A 1 99 ? 12.579 5.405 -19.212 1.00 96.62 99 ALA A O 1
ATOM 818 N N . SER A 1 100 ? 14.350 4.073 -18.952 1.00 95.75 100 SER A N 1
ATOM 819 C CA . SER A 1 100 ? 15.297 5.155 -18.701 1.00 95.75 100 SER A CA 1
ATOM 820 C C . SER A 1 100 ? 16.729 4.665 -18.859 1.00 95.75 100 SER A C 1
ATOM 822 O O . SER A 1 100 ? 16.988 3.472 -18.746 1.00 95.75 100 SER A O 1
ATOM 824 N N . ASN A 1 101 ? 17.647 5.611 -19.040 1.00 95.69 101 ASN A N 1
ATOM 825 C CA . ASN A 1 101 ? 19.092 5.385 -18.943 1.00 95.69 101 ASN A CA 1
ATOM 826 C C . ASN A 1 101 ? 19.662 5.909 -17.612 1.00 95.69 101 ASN A C 1
ATOM 828 O O . ASN A 1 101 ? 20.861 5.845 -17.376 1.00 95.69 101 ASN A O 1
ATOM 832 N N . ASP A 1 102 ? 18.818 6.459 -16.729 1.00 94.00 102 ASP A N 1
ATOM 833 C CA . ASP A 1 102 ? 19.230 7.006 -15.432 1.00 94.00 102 ASP A CA 1
ATOM 834 C C . ASP A 1 102 ? 18.594 6.199 -14.292 1.00 94.00 102 ASP A C 1
ATOM 836 O O . ASP A 1 102 ? 17.372 6.051 -14.226 1.00 94.00 102 ASP A O 1
ATOM 840 N N . THR A 1 103 ? 19.412 5.725 -13.350 1.00 93.69 103 THR A N 1
ATOM 841 C CA . THR A 1 103 ? 18.992 4.960 -12.163 1.00 93.69 103 THR A CA 1
ATOM 842 C C . THR A 1 103 ? 18.085 5.738 -11.210 1.00 93.69 103 THR A C 1
ATOM 844 O O . THR A 1 103 ? 17.398 5.126 -10.388 1.00 93.69 103 THR A O 1
ATOM 847 N N . LYS A 1 104 ? 18.002 7.071 -11.337 1.00 94.56 104 LYS A N 1
ATOM 848 C CA . LYS A 1 104 ? 17.077 7.922 -10.567 1.00 94.56 104 LYS A CA 1
ATOM 849 C C . LYS A 1 104 ? 15.615 7.519 -10.708 1.00 94.56 104 LYS A C 1
ATOM 851 O O . LYS A 1 104 ? 14.798 7.954 -9.899 1.00 94.56 104 LYS A O 1
ATOM 856 N N . TRP A 1 105 ? 15.251 6.701 -11.700 1.00 95.31 105 TRP A N 1
ATOM 857 C CA . TRP A 1 105 ? 13.900 6.152 -11.800 1.00 95.31 105 TRP A CA 1
ATOM 858 C C . TRP A 1 105 ? 13.460 5.442 -10.506 1.00 95.31 105 TRP A C 1
ATOM 860 O O . TRP A 1 105 ? 12.302 5.591 -10.127 1.00 95.31 105 TRP A O 1
ATOM 870 N N . LYS A 1 106 ? 14.365 4.779 -9.772 1.00 94.62 106 LYS A N 1
ATOM 871 C CA . LYS A 1 106 ? 14.050 4.054 -8.521 1.00 94.62 106 LYS A CA 1
ATOM 872 C C . LYS A 1 106 ? 13.590 4.967 -7.378 1.00 94.62 106 LYS A C 1
ATOM 874 O O . LYS A 1 106 ? 12.831 4.554 -6.508 1.00 94.62 106 LYS A O 1
ATOM 879 N N . GLN A 1 107 ? 14.036 6.223 -7.389 1.00 93.81 107 GLN A N 1
ATOM 880 C CA . GLN A 1 107 ? 13.752 7.211 -6.340 1.00 93.81 107 GLN A CA 1
ATOM 881 C C . GLN A 1 107 ? 12.439 7.967 -6.580 1.00 93.81 107 GLN A C 1
ATOM 883 O O . GLN A 1 107 ? 11.978 8.727 -5.730 1.00 93.81 107 GLN A O 1
ATOM 888 N N . LYS A 1 108 ? 11.833 7.816 -7.762 1.00 94.38 108 LYS A N 1
ATOM 889 C CA . LYS A 1 108 ? 10.587 8.507 -8.087 1.00 94.38 108 LYS A CA 1
ATOM 890 C C . LYS A 1 108 ? 9.436 7.781 -7.400 1.00 94.38 108 LYS A C 1
ATOM 892 O O . LYS A 1 108 ? 9.181 6.629 -7.724 1.00 94.38 108 LYS A O 1
ATOM 897 N N . LYS A 1 109 ? 8.673 8.483 -6.552 1.00 92.56 109 LYS A N 1
ATOM 898 C CA . LYS A 1 109 ? 7.475 7.932 -5.879 1.00 92.56 109 LYS A CA 1
ATOM 899 C C . LYS A 1 109 ? 6.498 7.249 -6.843 1.00 92.56 109 LYS A C 1
ATOM 901 O O . LYS A 1 109 ? 5.920 6.229 -6.513 1.00 92.56 109 LYS A O 1
ATOM 906 N N . LYS A 1 110 ? 6.364 7.766 -8.070 1.00 95.12 110 LYS A N 1
ATOM 907 C CA . LYS A 1 110 ? 5.516 7.165 -9.115 1.00 95.12 110 LYS A CA 1
ATOM 908 C C . LYS A 1 110 ? 5.982 5.785 -9.618 1.00 95.12 110 LYS A C 1
ATOM 910 O O . LYS A 1 110 ? 5.252 5.163 -10.377 1.00 95.12 110 LYS A O 1
ATOM 915 N N . ASN A 1 111 ? 7.175 5.336 -9.234 1.00 97.06 111 ASN A N 1
ATOM 916 C CA . ASN A 1 111 ? 7.767 4.046 -9.601 1.00 97.06 111 ASN A CA 1
ATOM 917 C C . ASN A 1 111 ? 7.902 3.105 -8.388 1.00 97.06 111 ASN A C 1
ATOM 919 O O . ASN A 1 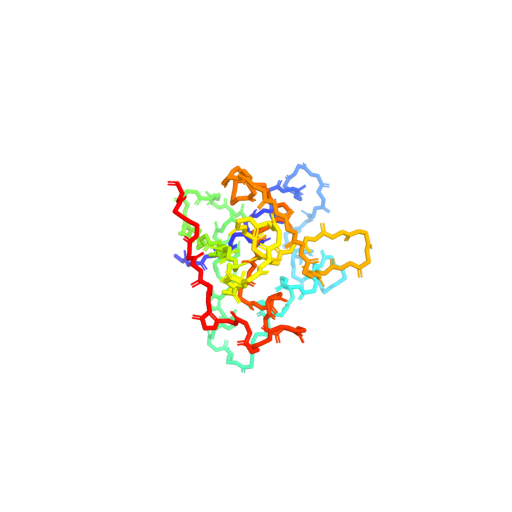111 ? 8.579 2.082 -8.478 1.00 97.06 111 ASN A O 1
ATOM 923 N N . GLN A 1 112 ? 7.315 3.485 -7.251 1.00 96.19 112 GLN A N 1
ATOM 924 C CA . GLN A 1 112 ? 7.311 2.722 -6.010 1.00 96.19 112 GLN A CA 1
ATOM 925 C C . GLN A 1 112 ? 5.874 2.298 -5.714 1.00 96.19 112 GLN A C 1
ATOM 927 O O . GLN A 1 112 ? 4.966 3.130 -5.733 1.00 96.19 112 GLN A O 1
ATOM 932 N N . PHE A 1 113 ? 5.670 1.007 -5.486 1.00 95.62 113 PHE A N 1
ATOM 933 C CA . PHE A 1 113 ? 4.343 0.402 -5.425 1.00 95.62 113 PHE A CA 1
ATOM 934 C C . PHE A 1 113 ? 4.226 -0.546 -4.249 1.00 95.62 113 PHE A C 1
ATOM 936 O O . PHE A 1 113 ? 5.204 -1.176 -3.849 1.00 95.62 113 PHE A O 1
ATOM 943 N N . THR A 1 114 ? 3.012 -0.698 -3.746 1.00 93.50 114 THR A N 1
ATOM 944 C CA . THR A 1 114 ? 2.695 -1.787 -2.822 1.00 93.50 114 THR A CA 1
ATOM 945 C C . THR A 1 114 ? 2.662 -3.120 -3.571 1.00 93.50 114 THR A C 1
ATOM 947 O O . THR A 1 114 ? 2.438 -3.166 -4.785 1.00 93.50 114 THR A O 1
ATOM 950 N N . GLU A 1 115 ? 2.813 -4.229 -2.848 1.00 94.25 115 GLU A N 1
ATOM 951 C CA . GLU A 1 115 ? 2.619 -5.568 -3.419 1.00 94.25 115 GLU A CA 1
ATOM 952 C C . GLU A 1 115 ? 1.241 -5.704 -4.086 1.00 94.25 115 GLU A C 1
ATOM 954 O O . GLU A 1 115 ? 1.137 -6.225 -5.195 1.00 94.25 115 GLU A O 1
ATOM 959 N N . SER A 1 116 ? 0.190 -5.177 -3.447 1.00 91.38 116 SER A N 1
ATOM 960 C CA . SER A 1 116 ? -1.182 -5.263 -3.960 1.00 91.38 116 SER A CA 1
ATOM 961 C C . SER A 1 116 ? -1.359 -4.565 -5.311 1.00 91.38 116 SER A C 1
ATOM 963 O O . SER A 1 116 ? -2.003 -5.108 -6.204 1.00 91.38 116 SER A O 1
ATOM 965 N N . GLU A 1 117 ? -0.732 -3.401 -5.494 1.00 94.75 117 GLU A N 1
ATOM 966 C CA . GLU A 1 117 ? -0.793 -2.648 -6.746 1.00 94.75 117 GLU A CA 1
ATOM 967 C C . GLU A 1 117 ? -0.041 -3.350 -7.877 1.00 94.75 117 GLU A C 1
ATOM 969 O O . GLU A 1 117 ? -0.509 -3.353 -9.012 1.00 94.75 117 GLU A O 1
ATOM 974 N N . ILE A 1 118 ? 1.104 -3.976 -7.579 1.00 96.25 118 ILE A N 1
ATOM 975 C CA . ILE A 1 118 ? 1.847 -4.759 -8.575 1.00 96.25 118 ILE A CA 1
ATOM 976 C C . ILE A 1 118 ? 1.032 -5.989 -8.976 1.00 96.25 118 ILE A C 1
ATOM 978 O O . ILE A 1 118 ? 0.852 -6.246 -10.164 1.00 96.25 118 ILE A O 1
ATOM 982 N N . LYS A 1 119 ? 0.509 -6.738 -8.000 1.00 95.62 119 LYS A N 1
ATOM 983 C CA . LYS A 1 119 ? -0.208 -7.995 -8.249 1.00 95.62 119 LYS A CA 1
ATOM 984 C C . LYS A 1 119 ? -1.561 -7.823 -8.929 1.00 95.62 119 LYS A C 1
ATOM 986 O O . LYS A 1 119 ? -2.053 -8.781 -9.515 1.00 95.62 119 LYS A O 1
ATOM 991 N N . GLN A 1 120 ? -2.145 -6.628 -8.885 1.00 94.25 120 GLN A N 1
ATOM 992 C CA . GLN A 1 120 ? -3.417 -6.353 -9.547 1.00 94.25 120 GLN A CA 1
ATOM 993 C C . GLN A 1 120 ? -3.341 -6.588 -11.065 1.00 94.25 120 GLN A C 1
ATOM 995 O O . GLN A 1 120 ? -4.179 -7.300 -11.612 1.00 94.25 120 GLN A O 1
ATOM 1000 N N . ASP A 1 121 ? -2.322 -6.030 -11.726 1.00 95.06 121 ASP A N 1
ATOM 1001 C CA . ASP A 1 121 ? -2.210 -6.038 -13.195 1.00 95.06 121 ASP A CA 1
ATOM 1002 C C . ASP A 1 121 ? -0.889 -6.659 -13.702 1.00 95.06 121 ASP A C 1
ATOM 1004 O O . ASP A 1 121 ? -0.772 -7.052 -14.865 1.00 95.06 121 ASP A O 1
ATOM 1008 N N . PHE A 1 122 ? 0.119 -6.785 -12.832 1.00 96.62 122 PHE A N 1
ATOM 1009 C CA . PHE A 1 122 ? 1.482 -7.219 -13.156 1.00 96.62 122 PHE A CA 1
ATOM 1010 C C . PHE A 1 122 ? 2.000 -8.295 -12.187 1.00 96.62 122 PHE A C 1
ATOM 1012 O O . PHE A 1 122 ? 3.189 -8.315 -11.867 1.00 96.62 122 PHE A O 1
ATOM 1019 N N . ASP A 1 123 ? 1.145 -9.226 -11.743 1.00 97.31 123 ASP A N 1
ATOM 1020 C CA . ASP A 1 123 ? 1.537 -10.317 -10.824 1.00 97.31 123 ASP A CA 1
ATOM 1021 C C . ASP A 1 123 ? 2.766 -11.101 -11.321 1.00 97.31 123 ASP A C 1
ATOM 1023 O O . ASP A 1 123 ? 3.688 -11.392 -10.561 1.00 97.31 123 ASP A O 1
ATOM 1027 N N . TRP A 1 124 ? 2.871 -11.327 -12.636 1.00 97.19 124 TRP A N 1
ATOM 1028 C CA . TRP A 1 124 ? 4.033 -11.977 -13.254 1.00 97.19 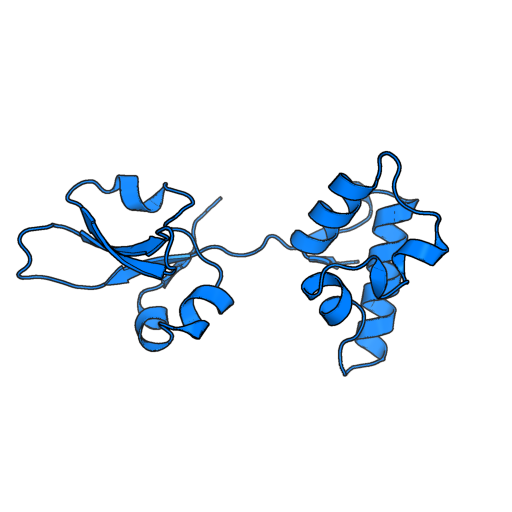124 TRP A CA 1
ATOM 1029 C C . TRP A 1 124 ? 5.359 -11.236 -13.006 1.00 97.19 124 TRP A C 1
ATOM 1031 O O . TRP A 1 124 ? 6.421 -11.865 -12.987 1.00 97.19 124 TRP A O 1
ATOM 1041 N N . ALA A 1 125 ? 5.319 -9.913 -12.828 1.00 97.00 125 ALA A N 1
ATOM 1042 C CA . ALA A 1 125 ? 6.494 -9.073 -12.633 1.00 97.00 125 ALA A CA 1
ATOM 1043 C C . ALA A 1 125 ? 6.941 -9.017 -11.164 1.00 97.00 125 ALA A C 1
ATOM 1045 O O . ALA A 1 125 ? 8.043 -8.543 -10.883 1.00 97.00 125 ALA A O 1
ATOM 1046 N N . TRP A 1 126 ? 6.137 -9.543 -10.232 1.00 97.12 126 TRP A N 1
ATOM 1047 C CA . TRP A 1 126 ? 6.452 -9.572 -8.801 1.00 97.12 126 TRP A CA 1
ATOM 1048 C C . TRP A 1 126 ? 7.789 -10.259 -8.497 1.00 97.12 126 TRP A C 1
ATOM 1050 O O . TRP A 1 126 ? 8.519 -9.834 -7.607 1.00 97.12 126 TRP A O 1
ATOM 1060 N N . GLN A 1 127 ? 8.175 -11.261 -9.290 1.00 97.50 127 GLN A N 1
ATOM 1061 C CA . GLN A 1 127 ? 9.471 -11.938 -9.158 1.00 97.50 127 GLN A CA 1
ATOM 1062 C C . GLN A 1 127 ? 10.690 -11.005 -9.316 1.00 97.50 127 GLN A C 1
ATOM 1064 O O . GLN A 1 127 ? 11.794 -11.367 -8.916 1.00 97.50 127 GLN A O 1
ATOM 1069 N N . PHE A 1 128 ? 10.503 -9.818 -9.902 1.00 97.25 128 PHE A N 1
ATOM 1070 C CA . PHE A 1 128 ? 11.545 -8.808 -10.091 1.00 97.25 128 PHE A CA 1
ATOM 1071 C C . PHE A 1 128 ? 11.457 -7.649 -9.085 1.00 97.25 128 PHE A C 1
ATOM 1073 O O . PHE A 1 128 ? 12.241 -6.700 -9.174 1.00 97.25 128 PHE A O 1
ATOM 1080 N N . ALA A 1 129 ? 10.500 -7.692 -8.153 1.00 97.00 129 ALA A N 1
ATOM 1081 C CA . ALA A 1 129 ? 10.298 -6.644 -7.165 1.00 97.00 129 ALA A CA 1
ATOM 1082 C C . ALA A 1 129 ? 11.465 -6.575 -6.170 1.00 97.00 129 ALA A C 1
ATOM 1084 O O . ALA A 1 129 ? 11.953 -7.591 -5.672 1.00 97.00 129 ALA A O 1
ATOM 1085 N N . LYS A 1 130 ? 11.901 -5.353 -5.860 1.00 96.69 130 LYS A N 1
ATOM 1086 C CA . LYS A 1 130 ? 12.901 -5.054 -4.831 1.00 96.69 130 LYS A CA 1
ATOM 1087 C C . LYS A 1 130 ? 12.336 -4.040 -3.854 1.00 96.69 130 LYS A C 1
ATOM 1089 O O . LYS A 1 130 ? 11.847 -2.995 -4.288 1.00 96.69 130 LYS A O 1
ATOM 1094 N N . GLU A 1 131 ? 12.405 -4.372 -2.568 1.00 95.00 131 GLU A N 1
ATOM 1095 C CA . GLU A 1 131 ? 11.973 -3.498 -1.475 1.00 95.00 131 GLU A CA 1
ATOM 1096 C C . GLU A 1 131 ? 12.764 -2.184 -1.529 1.00 95.00 131 GLU A C 1
ATOM 1098 O O . GLU A 1 131 ? 13.964 -2.171 -1.814 1.00 95.00 131 GLU A O 1
ATOM 1103 N N . VAL A 1 132 ? 12.064 -1.073 -1.334 1.00 91.81 132 VAL A N 1
ATOM 1104 C CA . VAL A 1 132 ? 12.665 0.249 -1.194 1.00 91.81 132 VAL A CA 1
ATOM 1105 C C . VAL A 1 132 ? 13.115 0.370 0.254 1.00 91.81 132 VAL A C 1
ATOM 1107 O O . VAL A 1 132 ? 12.282 0.369 1.154 1.00 91.81 132 VAL A O 1
ATOM 1110 N N . GLU A 1 133 ? 14.425 0.433 0.473 1.00 82.25 133 GLU A N 1
ATOM 1111 C CA . GLU A 1 133 ? 14.984 0.723 1.796 1.00 82.25 133 GLU A CA 1
ATOM 1112 C C . GLU A 1 133 ? 14.658 2.182 2.174 1.00 82.25 133 GLU A C 1
ATOM 1114 O O . GLU A 1 133 ? 14.776 3.074 1.325 1.00 82.25 133 GLU A O 1
ATOM 1119 N N . GLU A 1 134 ? 14.198 2.398 3.414 1.00 60.78 134 GLU A N 1
ATOM 1120 C CA . GLU A 1 134 ? 13.895 3.729 3.978 1.00 60.78 134 GLU A CA 1
ATOM 1121 C C . GLU A 1 134 ? 15.152 4.575 4.232 1.00 60.78 134 GLU A C 1
ATOM 1123 O O . GLU A 1 134 ? 16.176 4.022 4.700 1.00 60.78 134 GLU A O 1
#

Secondary structure (DSSP, 8-state):
-EEEHHHHHHHHHHTTTS--TTGGG-GGGS-HHHHHHHS-S-HHHHHHHHHHHHHHHHH-GGGSEEEPPP-EEEEE--TTSSSSEEEEEEETTEEEEEEESSGGGGG-GGG-B-HHHHHHHHGGGGGGEEE---

Foldseek 3Di:
DEAEPVLLVLLVVCVPDHDDPCVVVDPVSDDPVLVCQCDPPDPVSNVVNVVQSCQCNPVNPVRYHYDYQWKKAFWDDDPPDPAPTWTWFQDPVAIDIDGHNDPCCRVDPRRIDGPVRCCVPPVVRVVRIDTDDD

Organism: Streptococcus macedonicus (NCBI:txid59310)

Sequence (134 aa):
PVVPKFVADWVDNSREYSFDFDEWFDYENQPPKVYCWLNPENKRQAELNALALITLIVNGANAVEVEQEKLYTVEIPDPNSYCDYRYLSRNDNGICLDASNDTKWKQKKKNQFTESEIKQDFDWAWQFAKEVEE

pLDDT: mean 92.75, std 6.75, range [59.44, 98.06]